Protein AF-A0A7X5N3W1-F1 (afdb_monomer_lite)

Organism: Xanthomonas perforans (NCBI:txid442694)

Structure (mmCIF, N/CA/C/O backbone):
data_AF-A0A7X5N3W1-F1
#
_entry.id   AF-A0A7X5N3W1-F1
#
loop_
_atom_site.group_PDB
_atom_site.id
_atom_site.type_symbol
_atom_site.label_atom_id
_atom_site.label_alt_id
_atom_site.label_comp_id
_atom_site.label_asym_id
_atom_site.label_entity_id
_atom_site.label_seq_id
_atom_site.pdbx_PDB_ins_code
_atom_site.Cartn_x
_atom_site.Cartn_y
_atom_site.Cartn_z
_atom_site.occupancy
_atom_site.B_iso_or_equiv
_atom_site.auth_seq_id
_atom_site.auth_comp_id
_atom_site.auth_asym_id
_atom_site.auth_atom_id
_atom_site.pdbx_PDB_model_num
ATOM 1 N N . ILE A 1 1 ? -4.057 -9.483 -3.854 1.00 90.81 1 ILE A N 1
ATOM 2 C CA . ILE A 1 1 ? -2.989 -9.583 -2.828 1.00 90.81 1 ILE A CA 1
ATOM 3 C C . ILE A 1 1 ? -3.637 -9.230 -1.496 1.00 90.81 1 ILE A C 1
ATOM 5 O O . ILE A 1 1 ? -4.283 -8.192 -1.447 1.00 90.81 1 ILE A O 1
ATOM 9 N N . LEU A 1 2 ? -3.543 -10.090 -0.479 1.00 93.25 2 LEU A N 1
ATOM 10 C CA . LEU A 1 2 ? -4.078 -9.843 0.866 1.00 93.25 2 LEU A CA 1
ATOM 11 C C . LEU A 1 2 ? -2.913 -9.838 1.856 1.00 93.25 2 LEU A C 1
ATOM 13 O O . LEU A 1 2 ? -2.084 -10.744 1.815 1.00 93.25 2 LEU A O 1
ATOM 17 N N . VAL A 1 3 ? -2.874 -8.835 2.728 1.00 92.19 3 VAL A N 1
ATOM 18 C CA . VAL A 1 3 ? -1.980 -8.779 3.888 1.00 92.19 3 VAL A CA 1
ATOM 19 C C . VAL A 1 3 ? -2.857 -8.491 5.099 1.00 92.19 3 VAL A C 1
ATOM 21 O O . VAL A 1 3 ? -3.672 -7.572 5.048 1.00 92.19 3 VAL A O 1
ATOM 24 N N . ALA A 1 4 ? -2.736 -9.311 6.138 1.00 91.75 4 ALA A N 1
ATOM 25 C CA . ALA A 1 4 ? -3.514 -9.199 7.363 1.00 91.75 4 ALA A CA 1
ATOM 26 C C . ALA A 1 4 ? -2.587 -9.380 8.565 1.00 91.75 4 ALA A C 1
ATOM 28 O O . ALA A 1 4 ? -1.730 -10.264 8.556 1.00 91.75 4 ALA A O 1
ATOM 29 N N . GLU A 1 5 ? -2.781 -8.547 9.581 1.00 89.56 5 GLU A N 1
ATOM 30 C CA . GLU A 1 5 ? -2.019 -8.550 10.826 1.00 89.56 5 GLU A CA 1
ATOM 31 C C . GLU A 1 5 ? -3.001 -8.682 11.990 1.00 89.56 5 GLU A C 1
ATOM 33 O O . GLU A 1 5 ? -4.087 -8.100 11.967 1.00 89.56 5 GLU A O 1
ATOM 38 N N . SER A 1 6 ? -2.633 -9.488 12.984 1.00 86.75 6 SER A N 1
ATOM 39 C CA . SER A 1 6 ? -3.434 -9.674 14.200 1.00 86.75 6 SER A CA 1
ATOM 40 C C . SER A 1 6 ? -3.058 -8.684 15.302 1.00 86.75 6 SER A C 1
ATOM 42 O O . SER A 1 6 ? -3.774 -8.588 16.295 1.00 86.75 6 SER A O 1
ATOM 44 N N . GLU A 1 7 ? -1.925 -7.997 15.157 1.00 84.62 7 GLU A N 1
ATOM 45 C CA . GLU A 1 7 ? -1.413 -7.065 16.158 1.00 84.62 7 GLU A CA 1
ATOM 46 C C . GLU A 1 7 ? -1.905 -5.640 15.900 1.00 84.62 7 GLU A C 1
ATOM 48 O O . GLU A 1 7 ? -2.255 -5.269 14.776 1.00 84.62 7 GLU A O 1
ATOM 53 N N . GLY A 1 8 ? -1.973 -4.857 16.976 1.00 84.56 8 GLY A N 1
ATOM 54 C CA . GLY A 1 8 ? -2.306 -3.442 16.914 1.00 84.56 8 GLY A CA 1
ATOM 55 C C . GLY A 1 8 ? -1.107 -2.583 16.513 1.00 84.56 8 GLY A C 1
ATOM 56 O O . GLY A 1 8 ? -0.065 -3.062 16.075 1.00 84.56 8 GLY A O 1
ATOM 57 N N . VAL A 1 9 ? -1.255 -1.272 16.684 1.00 82.75 9 VAL A N 1
ATOM 58 C CA . VAL A 1 9 ? -0.208 -0.291 16.356 1.00 82.75 9 VAL A CA 1
ATOM 59 C C . VAL A 1 9 ? 0.927 -0.249 17.407 1.00 82.75 9 VAL A C 1
ATOM 61 O O . VAL A 1 9 ? 1.979 0.325 17.131 1.00 82.75 9 VAL A O 1
ATOM 64 N N . ASP A 1 10 ? 0.739 -0.872 18.577 1.00 76.75 10 ASP A N 1
ATOM 65 C CA . ASP A 1 10 ? 1.715 -1.175 19.643 1.00 76.75 10 ASP A CA 1
ATOM 66 C C . ASP A 1 10 ? 2.962 -0.273 19.697 1.00 76.75 10 ASP A C 1
ATOM 68 O O . ASP A 1 10 ? 4.068 -0.624 19.279 1.00 76.75 10 ASP A O 1
ATOM 72 N N . GLY A 1 11 ? 2.779 0.938 20.236 1.00 76.06 11 GLY A N 1
ATOM 73 C CA . GLY A 1 11 ? 3.864 1.888 20.500 1.00 76.06 11 GLY A CA 1
ATOM 74 C C . GLY A 1 11 ? 4.333 2.680 19.275 1.00 76.06 11 GLY A C 1
ATOM 75 O O . GLY A 1 11 ? 5.191 3.557 19.401 1.00 76.06 11 GLY A O 1
ATOM 76 N N . ARG A 1 12 ? 3.761 2.428 18.090 1.00 82.50 12 ARG A N 1
ATOM 77 C CA . ARG A 1 12 ? 4.015 3.187 16.851 1.00 82.50 12 ARG A CA 1
ATOM 78 C C . ARG A 1 12 ? 2.924 4.216 16.551 1.00 82.50 12 ARG A C 1
ATOM 80 O O . ARG A 1 12 ? 2.890 4.748 15.440 1.00 82.50 12 ARG A O 1
ATOM 87 N N . ASP A 1 13 ? 2.066 4.546 17.515 1.00 82.38 13 ASP A N 1
ATOM 88 C CA . ASP A 1 13 ? 0.846 5.340 17.309 1.00 82.38 13 ASP A CA 1
ATOM 89 C C . ASP A 1 13 ? 1.104 6.687 16.628 1.00 82.38 13 ASP A C 1
ATOM 91 O O . ASP A 1 13 ? 0.416 7.039 15.672 1.00 82.38 13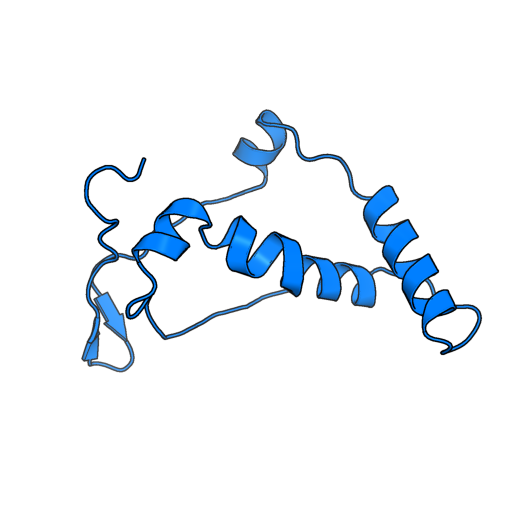 ASP A O 1
ATOM 95 N N . ALA A 1 14 ? 2.157 7.404 17.036 1.00 82.19 14 ALA A N 1
ATOM 96 C CA . ALA A 1 14 ? 2.531 8.695 16.452 1.00 82.19 14 ALA A CA 1
ATOM 97 C C . ALA A 1 14 ? 3.079 8.597 15.017 1.00 82.19 14 ALA A C 1
ATOM 99 O O . ALA A 1 14 ? 2.951 9.540 14.233 1.00 82.19 14 ALA A O 1
ATOM 100 N N . TYR A 1 15 ? 3.715 7.479 14.660 1.00 82.94 15 TYR A N 1
ATOM 101 C CA . TYR A 1 15 ? 4.141 7.225 13.284 1.00 82.94 15 TYR A CA 1
ATOM 102 C C . TYR A 1 15 ? 2.936 6.839 12.426 1.00 82.94 15 TYR A C 1
ATOM 104 O O . TYR A 1 15 ? 2.717 7.430 11.367 1.00 82.94 15 TYR A O 1
ATOM 112 N N . TYR A 1 16 ? 2.138 5.893 12.923 1.00 85.31 16 TYR A N 1
ATOM 113 C CA . TYR A 1 16 ? 0.998 5.331 12.214 1.00 85.31 16 TYR A CA 1
ATOM 114 C C . TYR A 1 16 ? -0.105 6.358 11.967 1.00 85.31 16 TYR A C 1
ATOM 116 O O . TYR A 1 16 ? -0.712 6.346 10.902 1.00 85.31 16 TYR A O 1
ATOM 124 N N . ALA A 1 17 ? -0.303 7.309 12.882 1.00 85.00 17 ALA A N 1
ATOM 125 C CA . ALA A 1 17 ? -1.247 8.406 12.690 1.00 85.00 17 ALA A CA 1
ATOM 126 C C . ALA A 1 17 ? -0.911 9.265 11.457 1.00 85.00 17 ALA A C 1
ATOM 128 O O . ALA A 1 17 ? -1.807 9.746 10.774 1.00 85.00 17 ALA A O 1
ATOM 129 N N . ARG A 1 18 ? 0.379 9.417 11.116 1.00 84.50 18 ARG A N 1
ATOM 130 C CA . ARG A 1 18 ? 0.815 10.176 9.928 1.00 84.50 18 ARG A CA 1
ATOM 131 C C . ARG A 1 18 ? 0.858 9.330 8.656 1.00 84.50 18 ARG A C 1
ATOM 133 O O . ARG A 1 18 ? 0.629 9.845 7.558 1.00 84.50 18 ARG A O 1
ATOM 140 N N . SER A 1 19 ? 1.228 8.056 8.770 1.00 85.19 19 SER A N 1
ATOM 141 C CA . SER A 1 19 ? 1.391 7.171 7.612 1.00 85.19 19 SER A CA 1
ATOM 142 C C . SER A 1 19 ? 0.079 6.493 7.209 1.00 85.19 19 SER A C 1
ATOM 144 O O . SER A 1 19 ? -0.311 6.560 6.037 1.00 85.19 19 SER A O 1
ATOM 146 N N . GLY A 1 20 ? -0.593 5.860 8.171 1.00 88.81 20 GLY A N 1
ATOM 147 C CA . GLY A 1 20 ? -1.691 4.920 7.981 1.00 88.81 20 GLY A CA 1
ATOM 148 C C . GLY A 1 20 ? -1.288 3.675 7.181 1.00 88.81 20 GLY A C 1
ATOM 149 O O . GLY A 1 20 ? -0.203 3.596 6.599 1.00 88.81 20 GLY A O 1
ATOM 150 N N . ALA A 1 21 ? -2.213 2.718 7.063 1.00 89.31 21 ALA A N 1
ATOM 151 C CA . ALA A 1 21 ? -1.995 1.475 6.314 1.00 89.31 21 ALA A CA 1
ATOM 152 C C . ALA A 1 21 ? -1.572 1.699 4.845 1.00 89.31 21 ALA A C 1
ATOM 154 O O . ALA A 1 21 ? -0.807 0.919 4.278 1.00 89.31 21 ALA A O 1
ATOM 155 N N . LEU A 1 22 ? -2.044 2.783 4.215 1.00 91.31 22 LEU A N 1
ATOM 156 C CA . LEU A 1 22 ? -1.742 3.094 2.815 1.00 91.31 22 LEU A CA 1
ATOM 157 C C . LEU A 1 22 ? -0.248 3.390 2.593 1.00 91.31 22 LEU A C 1
ATOM 159 O O . LEU A 1 22 ? 0.336 2.891 1.632 1.00 91.31 22 LEU A O 1
ATOM 163 N N . ARG A 1 23 ? 0.384 4.193 3.457 1.00 91.31 23 ARG A N 1
ATOM 164 C CA . ARG A 1 23 ? 1.815 4.512 3.309 1.00 91.31 23 ARG A CA 1
ATOM 165 C C . ARG A 1 23 ? 2.718 3.468 3.951 1.00 91.31 23 ARG A C 1
ATOM 167 O O . ARG A 1 23 ? 3.813 3.263 3.445 1.00 91.31 23 ARG A O 1
ATOM 174 N N . ASP A 1 24 ? 2.262 2.825 5.023 1.00 90.56 24 ASP A N 1
ATOM 175 C CA . ASP A 1 24 ? 3.039 1.800 5.727 1.00 90.56 24 ASP A CA 1
ATOM 176 C C . ASP A 1 24 ? 3.135 0.508 4.896 1.00 90.56 24 ASP A C 1
ATOM 178 O O . ASP A 1 24 ? 4.230 0.004 4.665 1.00 90.56 24 ASP A O 1
ATOM 182 N N . MET A 1 25 ? 2.007 0.027 4.350 1.00 93.31 25 MET A N 1
ATOM 183 C CA . MET A 1 25 ? 1.933 -1.292 3.704 1.00 93.31 25 MET A CA 1
ATOM 184 C C . MET A 1 25 ? 1.677 -1.261 2.200 1.00 93.31 25 MET A C 1
ATOM 186 O O . MET A 1 25 ? 2.260 -2.050 1.448 1.00 93.31 25 MET A O 1
ATOM 190 N N . VAL A 1 26 ? 0.791 -0.381 1.732 1.00 92.31 26 VAL A N 1
ATOM 191 C CA . VAL A 1 26 ? 0.346 -0.432 0.332 1.00 92.31 26 VAL A CA 1
ATOM 192 C C . VAL A 1 26 ? 1.401 0.137 -0.615 1.00 92.31 26 VAL A C 1
ATOM 194 O O . VAL A 1 26 ? 1.787 -0.540 -1.568 1.00 92.31 26 VAL A O 1
ATOM 197 N N . GLN A 1 27 ? 1.879 1.360 -0.359 1.00 91.62 27 GLN A N 1
ATOM 198 C CA . GLN A 1 27 ? 2.798 2.078 -1.254 1.00 91.62 27 GLN A CA 1
ATOM 199 C C . GLN A 1 27 ? 4.132 1.347 -1.459 1.00 91.62 27 GLN A C 1
ATOM 201 O O . GLN A 1 27 ? 4.716 1.432 -2.539 1.00 91.62 27 GLN A O 1
ATOM 206 N N . SER A 1 28 ? 4.600 0.617 -0.450 1.00 89.94 28 SER A N 1
ATOM 207 C CA . SER A 1 28 ? 5.858 -0.122 -0.477 1.00 89.94 28 SER A CA 1
ATOM 208 C C . SER A 1 28 ? 5.613 -1.602 -0.786 1.00 89.94 28 SER A C 1
ATOM 210 O O . SER A 1 28 ? 5.832 -2.054 -1.908 1.00 89.94 28 SER A O 1
ATOM 212 N N . HIS A 1 29 ? 5.135 -2.371 0.187 1.00 94.31 29 HIS A N 1
ATOM 213 C CA . HIS A 1 29 ? 5.145 -3.829 0.158 1.00 94.31 29 HIS A CA 1
ATOM 214 C C . HIS A 1 29 ? 4.170 -4.393 -0.875 1.00 94.31 29 HIS A C 1
ATOM 216 O O . HIS A 1 29 ? 4.570 -5.151 -1.763 1.00 94.31 29 HIS A O 1
ATOM 222 N N . ILE A 1 30 ? 2.899 -3.992 -0.807 1.00 95.94 30 ILE A N 1
ATOM 223 C CA . ILE A 1 30 ? 1.867 -4.522 -1.708 1.00 95.94 30 ILE A CA 1
ATOM 224 C C . ILE A 1 30 ? 2.131 -4.071 -3.144 1.00 95.94 30 ILE A C 1
ATOM 226 O O . ILE A 1 30 ? 1.972 -4.870 -4.066 1.00 95.94 30 ILE A O 1
ATOM 230 N N . LEU A 1 31 ? 2.595 -2.835 -3.348 1.00 95.31 31 LEU A N 1
ATOM 231 C CA . LEU A 1 31 ? 2.932 -2.346 -4.681 1.00 95.31 31 LEU A CA 1
ATOM 232 C C . LEU A 1 31 ? 4.119 -3.109 -5.290 1.00 95.31 31 LEU A C 1
ATOM 234 O O . LEU A 1 31 ? 4.099 -3.432 -6.477 1.00 95.31 31 LEU A O 1
ATOM 238 N N . GLN A 1 32 ? 5.131 -3.465 -4.493 1.00 95.81 32 GLN A N 1
ATOM 239 C CA . GLN A 1 32 ? 6.242 -4.298 -4.964 1.00 95.81 32 GLN A CA 1
ATOM 240 C C . GLN A 1 32 ? 5.786 -5.716 -5.331 1.00 95.81 32 GLN A C 1
ATOM 242 O O . GLN A 1 32 ? 6.217 -6.231 -6.365 1.00 95.81 32 GLN A O 1
ATOM 247 N N . LEU A 1 33 ? 4.898 -6.324 -4.536 1.00 97.12 33 LEU A N 1
ATOM 248 C CA . LEU A 1 33 ? 4.291 -7.621 -4.858 1.00 97.12 33 LEU A CA 1
ATOM 249 C C . LEU A 1 33 ? 3.441 -7.544 -6.131 1.00 97.12 33 LEU A C 1
ATOM 251 O O . LEU A 1 33 ? 3.549 -8.422 -6.982 1.00 97.12 33 LEU A O 1
ATOM 255 N N . LEU A 1 34 ? 2.658 -6.476 -6.304 1.00 97.00 34 LEU A N 1
ATOM 256 C CA . LEU A 1 34 ? 1.904 -6.230 -7.533 1.00 97.00 34 LEU A CA 1
ATOM 257 C C . LEU A 1 34 ? 2.836 -6.192 -8.745 1.00 97.00 34 LEU A C 1
ATOM 259 O O . LEU A 1 34 ? 2.560 -6.858 -9.737 1.00 97.00 34 LEU A O 1
ATOM 263 N N . CYS A 1 35 ? 3.957 -5.474 -8.650 1.00 97.50 35 CYS A N 1
ATOM 264 C CA . CYS A 1 35 ? 4.927 -5.409 -9.741 1.00 97.50 35 CYS A CA 1
ATOM 265 C C . CYS A 1 35 ? 5.503 -6.785 -10.084 1.00 97.50 35 CYS A C 1
ATOM 267 O O . CYS A 1 35 ? 5.659 -7.089 -11.255 1.00 97.50 35 CYS A O 1
ATOM 269 N N . LEU A 1 36 ? 5.802 -7.622 -9.088 1.00 96.25 36 LEU A N 1
ATOM 270 C CA . LEU A 1 36 ? 6.344 -8.965 -9.330 1.00 96.25 36 LEU A CA 1
ATOM 271 C C . LEU A 1 36 ? 5.326 -9.909 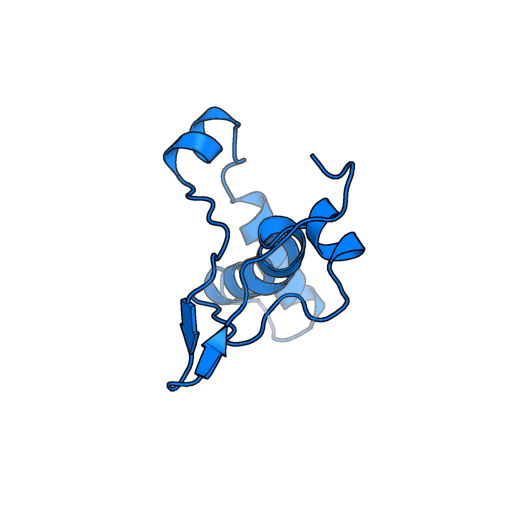-9.979 1.00 96.25 36 LEU A C 1
ATOM 273 O O . LEU A 1 36 ? 5.715 -10.763 -10.765 1.00 96.25 36 LEU A O 1
ATOM 277 N N . VAL A 1 37 ? 4.042 -9.763 -9.648 1.00 96.69 37 VAL A N 1
ATOM 278 C CA . VAL A 1 37 ? 2.966 -10.604 -10.197 1.00 96.69 37 VAL A CA 1
ATOM 279 C C . VAL A 1 37 ? 2.537 -10.147 -11.593 1.00 96.69 37 VAL A C 1
ATOM 281 O O . VAL A 1 37 ? 2.136 -10.977 -12.401 1.00 96.69 37 VAL A O 1
ATOM 284 N N . ALA A 1 38 ? 2.596 -8.844 -11.874 1.00 97.56 38 ALA A N 1
ATOM 285 C CA . ALA A 1 38 ? 2.074 -8.257 -13.109 1.00 97.56 38 ALA A CA 1
ATOM 286 C C . ALA A 1 38 ? 3.140 -7.955 -14.175 1.00 97.56 38 ALA A C 1
ATOM 288 O O . ALA A 1 38 ? 2.782 -7.522 -15.267 1.00 97.56 38 ALA A O 1
ATOM 289 N N . MET A 1 39 ? 4.431 -8.107 -13.865 1.00 97.88 39 MET A N 1
ATOM 290 C CA . MET A 1 39 ? 5.499 -7.852 -14.834 1.00 97.88 39 MET A CA 1
ATOM 291 C C . MET A 1 39 ? 5.518 -8.901 -15.946 1.00 97.88 39 MET A C 1
ATOM 293 O O . MET A 1 39 ? 5.237 -10.076 -15.713 1.00 97.88 39 MET A O 1
ATOM 297 N N . GLU A 1 40 ? 5.917 -8.479 -17.142 1.00 97.88 40 GLU A N 1
ATOM 298 C CA . GLU A 1 40 ? 6.259 -9.407 -18.217 1.00 97.88 40 GLU A CA 1
ATOM 299 C C . GLU A 1 40 ? 7.495 -10.243 -17.836 1.00 97.88 40 GLU A C 1
ATOM 301 O O . GLU A 1 40 ? 8.298 -9.822 -16.990 1.00 97.88 40 GLU A O 1
ATOM 306 N N . PRO A 1 41 ? 7.695 -11.421 -18.453 1.00 97.19 41 PRO A N 1
ATOM 307 C CA . PRO A 1 41 ? 8.909 -12.200 -18.258 1.00 97.19 41 PRO A CA 1
ATOM 308 C C . PRO A 1 41 ? 10.159 -11.366 -18.594 1.00 97.19 41 PRO A C 1
ATOM 310 O O . PRO A 1 41 ? 10.270 -10.853 -19.712 1.00 97.19 41 PRO A O 1
ATOM 313 N N . PRO A 1 42 ? 11.124 -11.225 -17.667 1.00 96.75 42 PRO A N 1
ATOM 314 C CA . PRO A 1 42 ? 12.324 -10.448 -17.933 1.00 96.75 42 PRO A CA 1
ATOM 315 C C . PRO A 1 42 ? 13.248 -11.199 -18.897 1.00 96.75 42 PRO A C 1
ATOM 317 O O . PRO A 1 42 ? 13.296 -12.429 -18.915 1.00 96.75 42 PRO A O 1
ATOM 320 N N . ALA A 1 43 ? 14.048 -10.453 -19.662 1.00 95.50 43 ALA A N 1
ATOM 321 C CA . ALA A 1 43 ? 15.013 -11.029 -20.607 1.00 95.50 43 ALA A CA 1
ATOM 322 C C . ALA A 1 43 ? 16.074 -11.929 -19.934 1.00 95.50 43 ALA A C 1
ATOM 324 O O . ALA A 1 43 ? 16.661 -12.792 -20.583 1.00 95.50 43 ALA A O 1
ATOM 325 N N . SER A 1 44 ? 16.330 -11.719 -18.639 1.00 97.19 44 SER A N 1
ATOM 326 C CA . SER A 1 44 ? 17.153 -12.573 -17.782 1.00 97.19 44 SER A CA 1
ATOM 327 C C . SER A 1 44 ? 16.779 -12.360 -16.307 1.00 97.19 44 SER A C 1
ATOM 329 O O . SER A 1 44 ? 16.017 -11.452 -15.975 1.00 97.19 44 SER A O 1
ATOM 331 N N . LEU A 1 45 ? 17.338 -13.172 -15.404 1.00 96.50 45 LEU A N 1
ATOM 332 C CA . LEU A 1 45 ? 17.156 -13.023 -13.952 1.00 96.50 45 LEU A CA 1
ATOM 333 C C . LEU A 1 45 ? 18.144 -12.035 -13.305 1.00 96.50 45 LEU A C 1
ATOM 335 O O . LEU A 1 45 ? 18.264 -11.984 -12.082 1.00 96.50 45 LEU A O 1
ATOM 339 N N . GLU A 1 46 ? 18.866 -11.248 -14.104 1.00 98.00 46 GLU A N 1
ATOM 340 C CA . GLU A 1 46 ? 19.700 -10.170 -13.578 1.00 98.00 46 GLU A CA 1
ATOM 341 C C . GLU A 1 46 ? 18.830 -9.102 -12.903 1.00 98.00 46 GLU A C 1
ATOM 343 O O . GLU A 1 46 ? 17.753 -8.745 -13.389 1.00 98.00 46 GLU A O 1
ATOM 348 N N . ALA A 1 47 ? 19.319 -8.554 -11.788 1.00 97.44 47 ALA A N 1
ATOM 349 C CA . ALA A 1 47 ? 18.550 -7.639 -10.947 1.00 97.44 47 ALA A CA 1
ATOM 350 C C . ALA A 1 47 ? 18.001 -6.421 -11.711 1.00 97.44 47 ALA A C 1
ATOM 352 O O . ALA A 1 47 ? 16.870 -5.997 -11.464 1.00 97.44 47 ALA A O 1
ATOM 353 N N . ASP A 1 48 ? 18.775 -5.880 -12.653 1.00 97.81 48 ASP A N 1
ATOM 354 C CA . ASP A 1 48 ? 18.369 -4.719 -13.444 1.00 97.81 48 ASP A CA 1
ATOM 355 C C . ASP A 1 48 ? 17.252 -5.064 -14.436 1.00 97.81 48 ASP A C 1
ATOM 357 O O . ASP A 1 48 ? 16.305 -4.294 -14.565 1.00 97.81 48 ASP A O 1
ATOM 361 N N . ARG A 1 49 ? 17.274 -6.260 -15.040 1.00 97.44 49 ARG A N 1
ATOM 362 C CA . ARG A 1 49 ? 16.213 -6.704 -15.963 1.00 97.44 49 ARG A CA 1
ATOM 363 C C . ARG A 1 49 ? 14.892 -6.906 -15.239 1.00 97.44 49 ARG A C 1
ATOM 365 O O . ARG A 1 49 ? 13.854 -6.473 -15.724 1.00 97.44 49 ARG A O 1
ATOM 372 N N . ILE A 1 50 ? 14.936 -7.482 -14.040 1.00 97.50 50 ILE A N 1
ATOM 373 C CA . ILE A 1 50 ? 13.751 -7.598 -13.181 1.00 97.50 50 ILE A CA 1
ATOM 374 C C . ILE A 1 50 ? 13.241 -6.204 -12.789 1.00 97.50 50 ILE A C 1
ATOM 376 O O . ILE A 1 50 ? 12.034 -5.957 -12.790 1.00 97.50 50 ILE A O 1
ATOM 380 N N . ARG A 1 51 ? 14.141 -5.269 -12.452 1.00 97.69 51 ARG A N 1
ATOM 381 C CA . ARG A 1 51 ? 13.753 -3.899 -12.089 1.00 97.69 51 ARG A CA 1
ATOM 382 C C . ARG A 1 51 ? 13.071 -3.183 -13.252 1.00 97.69 51 ARG A C 1
ATOM 384 O O . ARG A 1 51 ? 12.062 -2.519 -13.018 1.00 97.69 51 ARG A O 1
ATOM 391 N N . ASP A 1 52 ? 13.581 -3.344 -14.467 1.00 97.75 52 ASP A N 1
ATOM 392 C CA . ASP A 1 52 ? 13.014 -2.725 -15.663 1.00 97.75 52 ASP A CA 1
ATOM 393 C C . ASP A 1 52 ? 11.569 -3.178 -15.900 1.00 97.75 52 ASP A C 1
ATOM 395 O O . ASP A 1 52 ? 10.686 -2.333 -16.082 1.00 97.75 52 ASP A O 1
ATOM 399 N N . GLU A 1 53 ? 11.288 -4.482 -15.812 1.00 98.31 53 GLU A N 1
ATOM 400 C CA . GLU A 1 53 ? 9.921 -4.991 -15.992 1.00 98.31 53 GLU A CA 1
ATOM 401 C C . GLU A 1 53 ? 8.974 -4.518 -14.876 1.00 98.31 53 GLU A C 1
ATOM 403 O O . GLU A 1 53 ? 7.844 -4.104 -15.145 1.00 98.31 53 GLU A O 1
ATOM 408 N N . LYS A 1 54 ? 9.449 -4.436 -13.625 1.00 97.94 54 LYS A N 1
ATOM 409 C CA . LYS A 1 54 ? 8.669 -3.851 -12.518 1.00 97.94 54 LYS A CA 1
ATOM 410 C C . LYS A 1 54 ? 8.348 -2.370 -12.749 1.00 97.94 54 LYS A C 1
ATOM 412 O O . LYS A 1 54 ? 7.238 -1.927 -12.455 1.00 97.94 54 LYS A O 1
ATOM 417 N N . VAL A 1 55 ? 9.290 -1.589 -13.283 1.00 97.88 55 VAL A N 1
ATOM 418 C CA . VAL A 1 55 ? 9.065 -0.164 -13.594 1.00 97.88 55 VAL A CA 1
ATOM 419 C C . VAL A 1 55 ? 8.038 0.004 -14.714 1.00 97.88 55 VAL A C 1
ATOM 421 O O . VAL A 1 55 ? 7.235 0.939 -14.653 1.00 97.88 55 VAL A O 1
ATOM 424 N N . LYS A 1 56 ? 8.007 -0.893 -15.709 1.00 97.94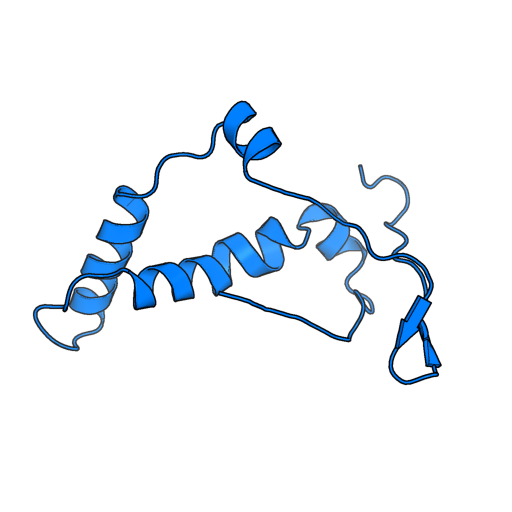 56 LYS A N 1
ATOM 425 C CA . LYS A 1 56 ? 6.965 -0.870 -16.749 1.00 97.94 56 LYS A CA 1
ATOM 426 C C . LYS A 1 56 ? 5.572 -1.048 -16.153 1.00 97.94 56 LYS A C 1
ATOM 428 O O . LYS A 1 56 ? 4.686 -0.276 -16.511 1.00 97.94 56 LYS A O 1
ATOM 433 N N . VAL A 1 57 ? 5.400 -1.970 -15.198 1.00 97.81 57 VAL A N 1
ATOM 434 C CA . VAL A 1 57 ? 4.126 -2.133 -14.474 1.00 97.81 57 VAL A CA 1
ATOM 435 C C . VAL A 1 57 ? 3.715 -0.819 -13.820 1.00 97.81 57 VAL A C 1
ATOM 437 O O . VAL A 1 57 ? 2.615 -0.338 -14.070 1.00 97.81 57 VAL A O 1
ATOM 440 N N . LEU A 1 58 ? 4.607 -0.191 -13.044 1.00 95.94 58 LEU A N 1
ATOM 441 C CA . LEU A 1 58 ? 4.308 1.073 -12.359 1.00 95.94 58 LEU A CA 1
ATOM 442 C C . LEU A 1 58 ? 3.894 2.191 -13.322 1.00 95.94 58 LEU A C 1
ATOM 444 O O . LEU A 1 58 ? 2.977 2.947 -13.015 1.00 95.94 58 LEU A O 1
ATOM 448 N N . ARG A 1 59 ? 4.545 2.289 -14.486 1.00 96.12 59 ARG A N 1
AT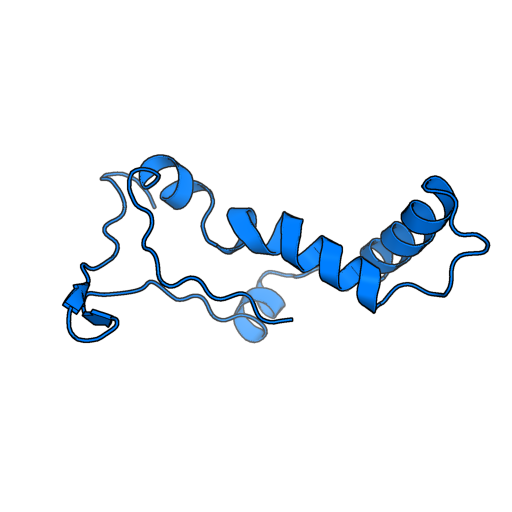OM 449 C CA . ARG A 1 59 ? 4.211 3.280 -15.523 1.00 96.12 59 ARG A CA 1
ATOM 450 C C . ARG A 1 59 ? 2.879 2.997 -16.217 1.00 96.12 59 ARG A C 1
ATOM 452 O O . ARG A 1 59 ? 2.265 3.930 -16.722 1.00 96.12 59 ARG A O 1
ATOM 459 N N . ALA A 1 60 ? 2.454 1.737 -16.256 1.00 97.12 60 ALA A N 1
ATOM 460 C CA . ALA A 1 60 ? 1.185 1.321 -16.844 1.00 97.12 60 ALA A CA 1
ATOM 461 C C . ALA A 1 60 ? -0.002 1.448 -15.873 1.00 97.12 60 ALA A C 1
ATOM 463 O O . ALA A 1 60 ? -1.155 1.389 -16.305 1.00 97.12 60 ALA A O 1
ATOM 464 N N . LEU A 1 61 ? 0.250 1.628 -14.569 1.00 94.81 61 LEU A N 1
ATOM 465 C CA . LEU A 1 61 ? -0.817 1.845 -13.596 1.00 94.81 61 LEU A CA 1
ATOM 466 C C . LEU A 1 61 ? -1.569 3.140 -13.907 1.00 94.81 61 LEU A C 1
ATOM 468 O O . LEU A 1 61 ? -0.980 4.203 -14.104 1.00 94.81 61 LEU A O 1
ATOM 472 N N . ARG A 1 62 ? -2.901 3.054 -13.890 1.00 93.81 62 ARG A N 1
ATOM 473 C CA . ARG A 1 62 ? -3.764 4.233 -13.988 1.00 93.81 62 ARG A CA 1
ATOM 474 C C . ARG A 1 62 ? -3.549 5.110 -12.747 1.00 93.81 62 ARG A C 1
ATOM 476 O O . ARG A 1 62 ? -3.683 4.592 -11.636 1.00 93.81 62 ARG A O 1
ATOM 483 N N . PRO A 1 63 ? -3.247 6.411 -12.902 1.00 89.94 63 PRO A N 1
ATOM 484 C CA . PRO A 1 63 ? -3.149 7.317 -11.767 1.00 89.94 63 PRO A CA 1
ATOM 485 C C . PRO A 1 63 ? -4.455 7.344 -10.970 1.00 89.94 63 PRO A C 1
ATOM 487 O O . PRO A 1 63 ? -5.543 7.463 -11.538 1.00 89.94 63 PRO A O 1
ATOM 490 N N . MET A 1 64 ? -4.344 7.256 -9.646 1.00 89.69 64 MET A N 1
ATOM 491 C CA . MET A 1 64 ? -5.504 7.294 -8.763 1.00 89.69 64 MET A CA 1
ATOM 492 C C . MET A 1 64 ? -5.888 8.754 -8.505 1.00 89.69 64 MET A C 1
ATOM 494 O O . MET A 1 64 ? -5.178 9.478 -7.808 1.00 89.69 64 MET A O 1
ATOM 498 N N . THR A 1 65 ? -6.983 9.206 -9.116 1.00 94.56 65 THR A N 1
ATOM 499 C CA . THR A 1 65 ? -7.561 10.535 -8.864 1.00 94.56 65 THR A CA 1
ATOM 500 C C . THR A 1 65 ? -8.329 10.527 -7.543 1.00 94.56 65 THR A C 1
ATOM 502 O O . THR A 1 65 ? -8.618 9.463 -6.999 1.00 94.56 65 THR A O 1
ATOM 505 N N . ALA A 1 66 ? -8.697 11.700 -7.020 1.00 94.06 66 ALA A N 1
ATOM 506 C CA . ALA A 1 66 ? -9.516 11.781 -5.808 1.00 94.06 66 ALA A CA 1
ATOM 507 C C . ALA A 1 66 ? -10.881 11.083 -5.972 1.00 94.06 66 ALA A C 1
ATOM 509 O O . ALA A 1 66 ? -11.348 10.421 -5.051 1.00 94.06 66 ALA A O 1
ATOM 510 N N . GLU A 1 67 ? -11.484 11.190 -7.158 1.00 94.69 67 GLU A N 1
ATOM 511 C CA . GLU A 1 67 ? -12.754 10.539 -7.490 1.00 94.69 67 GLU A CA 1
ATOM 512 C C . GLU A 1 67 ? -12.618 9.012 -7.530 1.00 94.69 67 GLU A C 1
ATOM 514 O O . GLU A 1 67 ? -13.350 8.313 -6.830 1.00 94.69 67 GLU A O 1
ATOM 519 N N . HIS A 1 68 ? -11.619 8.488 -8.250 1.00 93.56 68 HIS A N 1
ATOM 520 C CA . HIS A 1 68 ? -11.344 7.049 -8.261 1.00 93.56 68 HIS A CA 1
ATOM 521 C C . HIS A 1 68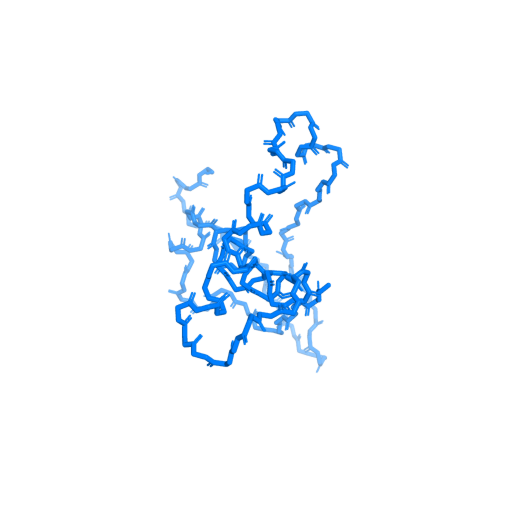 ? -10.959 6.541 -6.871 1.00 93.56 68 HIS A C 1
ATOM 523 O O . HIS A 1 68 ? -11.408 5.481 -6.467 1.00 93.56 68 HIS A O 1
ATOM 529 N N . ALA A 1 69 ? -10.192 7.303 -6.087 1.00 92.56 69 ALA A N 1
ATOM 530 C CA . ALA A 1 69 ? -9.854 6.915 -4.720 1.00 92.56 69 ALA A CA 1
ATOM 531 C C . ALA A 1 69 ? -11.104 6.781 -3.834 1.00 92.56 69 ALA A C 1
ATOM 533 O O . ALA A 1 69 ? -11.168 5.870 -3.011 1.00 92.56 69 ALA A O 1
ATOM 534 N N . ALA A 1 70 ? -12.096 7.661 -3.992 1.00 92.62 70 ALA A N 1
ATOM 535 C CA . ALA A 1 70 ? -13.345 7.585 -3.239 1.00 92.62 70 ALA A CA 1
ATOM 536 C C . ALA A 1 70 ? -14.223 6.392 -3.653 1.00 92.62 70 ALA A C 1
ATOM 538 O O . ALA A 1 70 ? -14.910 5.829 -2.805 1.00 92.62 70 ALA A O 1
ATOM 539 N N . HIS A 1 71 ? -14.196 6.011 -4.931 1.00 95.44 71 HIS A N 1
ATOM 540 C CA . HIS A 1 71 ? -14.998 4.913 -5.473 1.00 95.44 71 HIS A CA 1
ATOM 541 C C . HIS A 1 71 ? -14.329 3.533 -5.317 1.00 95.44 71 HIS A C 1
ATOM 543 O O . HIS A 1 71 ? -14.977 2.563 -4.933 1.00 95.44 71 HIS A O 1
ATOM 549 N N . ASP A 1 72 ? -13.026 3.445 -5.587 1.00 95.06 72 ASP A N 1
ATOM 550 C CA . ASP A 1 72 ? -12.271 2.191 -5.716 1.00 95.06 72 ASP A CA 1
ATOM 551 C C . ASP A 1 72 ? -11.545 1.781 -4.423 1.00 95.06 72 ASP A C 1
ATOM 553 O O . ASP A 1 72 ? -10.829 0.776 -4.402 1.00 95.06 72 ASP A O 1
ATOM 557 N N . SER A 1 73 ? -11.686 2.547 -3.335 1.00 94.38 73 SER A N 1
ATOM 558 C CA . SER A 1 73 ? -11.042 2.234 -2.057 1.00 94.38 73 SER A CA 1
ATOM 559 C C . SER A 1 73 ? -11.987 2.345 -0.868 1.00 94.38 73 SER A C 1
ATOM 561 O O . SER A 1 73 ? -12.896 3.170 -0.824 1.00 94.38 73 SER A O 1
ATOM 563 N N . VAL A 1 74 ? -11.724 1.516 0.141 1.00 94.94 74 VAL A N 1
ATOM 564 C CA . VAL A 1 74 ? -12.391 1.573 1.441 1.00 94.94 74 VAL A CA 1
ATOM 565 C C . VAL A 1 74 ? -11.323 1.761 2.506 1.00 94.94 74 VAL A C 1
ATOM 567 O O . VAL A 1 74 ? -10.317 1.052 2.529 1.00 94.94 74 VAL A O 1
ATOM 570 N N . ARG A 1 75 ? -11.544 2.726 3.398 1.00 91.62 75 ARG A N 1
ATOM 571 C CA . ARG A 1 75 ? -10.686 2.974 4.559 1.00 91.62 75 ARG A CA 1
ATOM 572 C C . ARG A 1 75 ? -11.412 2.522 5.815 1.00 91.62 75 ARG A C 1
ATOM 574 O O . ARG A 1 75 ? -12.586 2.831 5.993 1.00 91.62 75 ARG A O 1
ATOM 581 N N . GLY A 1 76 ? -10.699 1.811 6.678 1.00 91.06 76 GLY A N 1
ATOM 582 C CA . GLY A 1 76 ? -11.208 1.339 7.958 1.00 91.06 76 GLY A CA 1
ATOM 583 C C . GLY A 1 76 ? -10.268 1.719 9.091 1.00 91.06 76 GLY A C 1
ATOM 584 O O . GLY A 1 76 ? -9.065 1.882 8.889 1.00 91.06 76 GLY A O 1
ATOM 585 N N . ARG A 1 77 ? -10.832 1.842 10.289 1.00 90.69 77 ARG A N 1
ATOM 586 C CA . ARG A 1 77 ? -10.096 1.963 11.547 1.00 90.69 77 ARG A CA 1
ATOM 587 C C . ARG A 1 77 ? -10.642 0.909 12.496 1.00 90.69 77 ARG A C 1
ATOM 589 O O . ARG A 1 77 ? -11.858 0.838 12.674 1.00 90.69 77 ARG A O 1
ATOM 596 N N . TYR A 1 78 ? -9.764 0.088 13.068 1.00 91.25 78 TYR A N 1
ATOM 597 C CA . TYR A 1 78 ? -10.198 -0.944 14.003 1.00 91.25 78 TYR A CA 1
ATOM 598 C C . TYR A 1 78 ? -10.681 -0.311 15.312 1.00 91.25 78 TYR A C 1
ATOM 600 O O . TYR A 1 78 ? -10.159 0.707 15.775 1.00 91.25 78 TYR A O 1
ATOM 608 N N . THR A 1 79 ? -11.715 -0.914 15.887 1.00 92.75 79 THR A N 1
ATOM 609 C CA . THR A 1 79 ? -12.304 -0.516 17.169 1.00 92.75 79 THR A CA 1
ATOM 610 C C . THR A 1 79 ? -12.110 -1.637 18.183 1.00 92.75 79 THR A C 1
ATOM 612 O O . THR A 1 79 ? -11.545 -2.680 17.849 1.00 92.75 79 THR A O 1
ATOM 615 N N . ALA A 1 80 ? -12.524 -1.407 19.429 1.00 93.38 80 ALA A N 1
ATOM 616 C CA . ALA A 1 80 ? -12.405 -2.409 20.473 1.00 93.38 80 ALA A CA 1
ATOM 617 C C . ALA A 1 80 ? -13.167 -3.676 20.067 1.00 93.38 80 ALA A C 1
ATOM 619 O O . ALA A 1 80 ? -14.254 -3.610 19.489 1.00 93.38 80 ALA A O 1
ATOM 620 N N . GLY A 1 81 ? -12.584 -4.830 20.362 1.00 92.38 81 GLY A N 1
ATOM 621 C CA . GLY A 1 81 ? -13.098 -6.106 19.891 1.00 92.38 81 GLY A CA 1
ATOM 622 C C . GLY A 1 81 ? -12.482 -7.282 20.626 1.00 92.38 81 GLY A C 1
ATOM 623 O O . GLY A 1 81 ? -12.058 -7.176 21.778 1.00 92.38 81 GLY A O 1
ATOM 624 N N . THR A 1 82 ? -12.451 -8.433 19.966 1.00 93.00 82 THR A N 1
ATOM 625 C CA . THR A 1 82 ? -11.909 -9.666 20.538 1.00 93.00 82 THR A 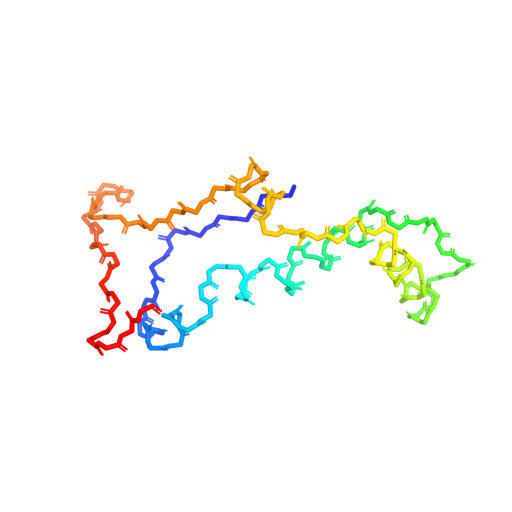CA 1
ATOM 626 C C . THR A 1 82 ? -11.068 -10.389 19.497 1.00 93.00 82 THR A C 1
ATOM 628 O O . THR A 1 82 ? -11.540 -10.632 18.388 1.00 93.00 82 THR A O 1
ATOM 631 N N . ILE A 1 83 ? -9.839 -10.753 19.860 1.00 90.25 83 ILE A N 1
ATOM 632 C CA . ILE A 1 83 ? -8.911 -11.526 19.024 1.00 90.25 83 ILE A CA 1
ATOM 633 C C . ILE A 1 83 ? -8.552 -12.789 19.802 1.00 90.25 83 ILE A C 1
ATOM 635 O O . ILE A 1 83 ? -8.098 -12.710 20.939 1.00 90.25 83 ILE A O 1
ATOM 639 N N . ASN A 1 84 ? -8.798 -13.969 19.224 1.00 91.06 84 ASN A N 1
ATOM 640 C CA . ASN A 1 84 ? -8.539 -15.266 19.870 1.00 91.06 84 ASN A CA 1
ATOM 641 C C . ASN A 1 84 ? -9.144 -15.393 21.288 1.00 91.06 84 ASN A C 1
ATOM 643 O O . ASN A 1 84 ? -8.548 -15.981 22.187 1.00 91.06 84 ASN A O 1
ATOM 647 N N . GLY A 1 85 ? -10.326 -14.807 21.503 1.00 92.12 85 GLY A N 1
ATOM 648 C CA . GLY A 1 85 ? -11.011 -14.803 22.801 1.00 92.12 85 GLY A CA 1
ATOM 649 C C . GLY A 1 85 ? -10.472 -13.796 23.825 1.00 92.12 85 GLY A C 1
ATOM 650 O O . GLY A 1 85 ? -11.020 -13.723 24.921 1.00 92.12 85 GLY A O 1
ATOM 651 N N . GLN A 1 86 ? -9.443 -13.011 23.491 1.00 91.56 86 GLN A N 1
ATOM 652 C CA . GLN A 1 86 ? -8.903 -11.956 24.352 1.00 91.56 86 GLN A CA 1
ATOM 653 C C . GLN A 1 86 ? -9.427 -10.571 23.939 1.00 91.56 86 GLN A C 1
ATOM 655 O O . GLN A 1 86 ? -9.539 -10.306 22.736 1.00 91.56 86 GLN A O 1
ATOM 660 N N . PRO A 1 87 ? -9.744 -9.675 24.895 1.00 91.19 87 PRO A N 1
ATOM 661 C CA . PRO A 1 87 ? -10.126 -8.300 24.585 1.00 91.19 87 PRO A CA 1
ATOM 662 C C . PRO A 1 87 ? -9.010 -7.562 23.837 1.00 91.19 87 PRO A C 1
ATOM 664 O O . PRO A 1 87 ? -7.864 -7.554 24.280 1.00 91.19 87 PRO A O 1
ATOM 667 N N . ALA A 1 88 ? -9.363 -6.902 22.736 1.00 90.75 88 ALA A N 1
ATOM 668 C CA . ALA A 1 88 ? -8.479 -6.024 21.978 1.00 90.75 88 ALA A CA 1
ATOM 669 C C . ALA A 1 88 ? -8.977 -4.578 22.092 1.00 90.75 88 ALA A C 1
ATOM 671 O O . ALA A 1 88 ? -10.178 -4.316 21.985 1.00 90.75 88 ALA A O 1
ATOM 672 N N . GLN A 1 89 ? -8.058 -3.643 22.326 1.00 89.94 89 GLN A N 1
ATOM 673 C CA . GLN A 1 89 ? -8.381 -2.223 22.463 1.00 89.94 89 GLN A CA 1
ATOM 674 C C . GLN A 1 89 ? -8.626 -1.573 21.095 1.00 89.94 89 GLN A C 1
ATOM 676 O O . GLN A 1 89 ? -8.117 -2.029 20.071 1.00 89.94 89 GLN A O 1
ATOM 681 N N . ALA A 1 90 ? -9.410 -0.494 21.077 1.00 90.69 90 ALA A N 1
ATOM 682 C CA . ALA A 1 90 ? -9.591 0.315 19.876 1.00 90.69 90 ALA A CA 1
ATOM 683 C C . ALA A 1 90 ? -8.307 1.080 19.529 1.00 90.69 90 ALA A C 1
ATOM 685 O O . ALA A 1 90 ? -7.526 1.427 20.416 1.00 90.69 90 ALA A O 1
ATOM 686 N N . TYR A 1 91 ? -8.122 1.417 18.250 1.00 90.19 91 TYR A N 1
ATOM 687 C CA . TYR A 1 91 ? -7.085 2.372 17.877 1.00 90.19 91 TYR A CA 1
ATOM 688 C C . TYR A 1 91 ? -7.485 3.784 18.311 1.00 90.19 91 TYR A C 1
ATOM 690 O O . TYR A 1 91 ? -8.507 4.311 17.854 1.00 90.19 91 TYR A O 1
ATOM 698 N N . HIS A 1 92 ? -6.651 4.410 19.138 1.00 87.12 92 HIS A N 1
ATOM 699 C CA . HIS A 1 92 ? -6.793 5.802 19.543 1.00 87.12 92 HIS A CA 1
ATOM 700 C C . HIS A 1 92 ? -5.619 6.612 18.984 1.00 87.12 92 HIS A C 1
ATOM 702 O O . HIS A 1 92 ? -4.502 6.482 19.486 1.00 87.12 92 HIS A O 1
ATOM 708 N N . PRO A 1 93 ? -5.838 7.423 17.933 1.00 81.44 93 PRO A N 1
ATOM 709 C CA . PRO A 1 93 ? -4.784 8.275 17.410 1.00 81.44 93 PRO A CA 1
ATOM 710 C C . PRO A 1 93 ? -4.372 9.319 18.471 1.00 81.44 93 PRO A C 1
ATOM 712 O O . PRO A 1 93 ? -5.231 9.771 19.236 1.00 81.44 93 PRO A O 1
ATOM 715 N N . PRO A 1 94 ? -3.085 9.706 18.546 1.00 81.69 94 PRO A N 1
ATOM 716 C CA . PRO A 1 94 ? -2.622 10.734 19.477 1.00 81.69 94 PRO A CA 1
ATOM 717 C C . PRO A 1 94 ? -3.351 12.072 19.289 1.00 81.69 94 PRO A C 1
ATOM 719 O O . PRO A 1 94 ? -3.733 12.424 18.170 1.00 81.69 94 PRO A O 1
ATOM 722 N N . GLU A 1 95 ? -3.503 12.850 20.365 1.00 76.38 95 GLU A N 1
ATOM 723 C CA . GLU A 1 95 ? -4.111 14.185 20.290 1.00 76.38 95 GLU A CA 1
ATOM 724 C C . GLU A 1 95 ? -3.408 15.069 19.243 1.00 76.38 95 GLU A C 1
ATOM 726 O O . GLU A 1 95 ? -2.179 15.134 19.183 1.00 76.38 95 GLU A O 1
ATOM 731 N N . GLY A 1 96 ? -4.201 15.747 18.407 1.00 69.81 96 GLY A N 1
ATOM 732 C CA . GLY A 1 96 ? -3.697 16.625 17.346 1.00 69.81 96 GLY A CA 1
ATOM 733 C C . GLY A 1 96 ? -3.256 15.915 16.060 1.00 69.81 96 GLY A C 1
ATOM 734 O O . GLY A 1 96 ? -2.609 16.544 15.224 1.00 69.81 96 GLY A O 1
ATOM 735 N N . SER A 1 97 ? -3.580 14.629 15.889 1.00 65.12 97 SER A N 1
ATOM 736 C CA . SER A 1 97 ? -3.462 13.949 14.596 1.00 65.12 97 SER A CA 1
ATOM 737 C C . SER A 1 97 ? -4.814 13.906 13.874 1.00 65.12 97 SER A C 1
ATOM 739 O O . SER A 1 97 ? -5.733 13.221 14.319 1.00 65.12 97 SER A O 1
ATOM 741 N N . ASP A 1 98 ? -4.917 14.671 12.783 1.00 55.31 98 ASP A N 1
ATOM 742 C CA . ASP A 1 98 ? -6.035 14.660 11.826 1.00 55.31 98 ASP A CA 1
ATOM 743 C C . ASP A 1 98 ? -5.758 13.707 10.650 1.00 55.31 98 ASP A C 1
ATOM 745 O O . ASP A 1 98 ? -4.626 13.745 10.104 1.00 55.31 98 ASP A O 1
#

Secondary structure (DSSP, 8-state):
-----SS--TT-HHHHHHHHHIIIIIIIIIHHHHHHHHSPPPSSSSHHHHHHHHHHHHHHSPP--HHHHHHH-------SEEETTEEEPPP-PPTT--

Foldseek 3Di:
DDDDDPDDCVPVQQVCLVQPCCNVDVVPPVLQVVLQVPFDDFPDPPPVSSVVRSVVVVVPDDDQDPVNCVVVDDDDFAAWDADPNHTDHGRDHDPPRD

InterPro domains:
  IPR001282 Glucose-6-phosphate dehydrogenase [PR00079] (8-25)
  IPR001282 Glucose-6-phosphate dehydrogenase [PR00079] (26-42)
  IPR001282 Glucose-6-phosphate dehydrogenase [PTHR23429] (1-92)
  IPR022675 Glucose-6-phosphate dehydrogenase, C-terminal [PF02781] (1-93)

Sequence (98 aa):
ILVAESEGVDGRDAYYARSGALRDMVQSHILQLLCLVAMEPPASLEADRIRDEKVKVLRALRPMTAEHAAHDSVRGRYTAGTINGQPAQAYHPPEGSD

Radius of gyration: 17.74 Å; chains: 1; bounding box: 35×32×45 Å

pLDDT: mean 91.06, std 7.28, range [55.31, 98.31]